Protein AF-A0A0R2LRA1-F1 (afdb_monomer_lite)

pLDDT: mean 81.15, std 17.88, range [39.53, 98.12]

InterPro domains:
  IPR007793 DivIVA [PF05103] (6-65)
  IPR007793 DivIVA [PTHR35794] (4-64)
  IPR011229 Cell cycle protein GpsB [MF_02011] (1-101)
  IPR011229 Cell cycle protein GpsB [PIRSF029938] (2-105)
  IPR019933 DivIVA domain [TIGR03544] (6-39)

Organism: NCBI:txid449659

Secondary structure (DSSP, 8-state):
-------HHHHHT-PPPP-SS---HHHHHHHHHHHHHHHHHHHHHHHHHHHHHHHHHHHHHHHHHHHHHHHSS--S--S-HHHHHHHHHHHHHHHHHHHTTTTTTTTSS---

Structure (mmCIF, N/CA/C/O backbone):
data_AF-A0A0R2LRA1-F1
#
_entry.id   AF-A0A0R2LRA1-F1
#
loop_
_atom_site.group_PDB
_atom_site.id
_atom_site.type_symbol
_atom_site.label_atom_id
_atom_site.label_alt_id
_atom_site.label_comp_id
_atom_site.label_asym_id
_atom_site.label_entity_id
_atom_site.label_seq_id
_atom_site.pdbx_PDB_ins_code
_atom_site.Cartn_x
_atom_site.Cartn_y
_atom_site.Cartn_z
_atom_site.occupancy
_atom_site.B_iso_or_equiv
_atom_site.auth_seq_id
_atom_site.auth_comp_id
_atom_site.auth_asym_id
_atom_site.auth_atom_id
_atom_site.pdbx_PDB_model_num
ATOM 1 N N . MET A 1 1 ? 3.915 -15.000 11.918 1.00 48.50 1 MET A N 1
ATOM 2 C CA . MET A 1 1 ? 3.822 -14.151 10.715 1.00 48.50 1 MET A CA 1
ATOM 3 C C . MET A 1 1 ? 5.104 -14.363 9.940 1.00 48.50 1 MET A C 1
ATOM 5 O O . MET A 1 1 ? 6.158 -14.317 10.563 1.00 48.50 1 MET A O 1
ATOM 9 N N . GLU A 1 2 ? 5.029 -14.709 8.654 1.00 53.91 2 GLU A N 1
ATOM 10 C CA . GLU A 1 2 ? 6.228 -14.736 7.811 1.00 53.91 2 GLU A CA 1
ATOM 11 C C . GLU A 1 2 ? 6.937 -13.386 7.927 1.00 53.91 2 GLU A C 1
ATOM 13 O O . GLU A 1 2 ? 6.307 -12.335 7.815 1.00 53.91 2 GLU A O 1
ATOM 18 N N . ASN A 1 3 ? 8.234 -13.415 8.225 1.00 77.12 3 ASN A N 1
ATOM 19 C CA . ASN A 1 3 ? 9.029 -12.201 8.327 1.00 77.12 3 ASN A CA 1
ATOM 20 C C . ASN A 1 3 ? 9.070 -11.538 6.949 1.00 77.12 3 ASN A C 1
ATOM 22 O O . ASN A 1 3 ? 9.649 -12.097 6.012 1.00 77.12 3 ASN A O 1
ATOM 26 N N . VAL A 1 4 ? 8.448 -10.364 6.830 1.00 82.12 4 VAL A N 1
ATOM 27 C CA . VAL A 1 4 ? 8.509 -9.538 5.622 1.00 82.12 4 VAL A CA 1
ATOM 28 C C . VAL A 1 4 ? 9.981 -9.250 5.328 1.00 82.12 4 VAL A C 1
ATOM 30 O O . VAL A 1 4 ? 10.688 -8.674 6.151 1.00 82.12 4 VAL A O 1
ATOM 33 N N . LYS A 1 5 ? 10.462 -9.720 4.174 1.00 88.44 5 LYS A N 1
ATOM 34 C CA . LYS A 1 5 ? 11.897 -9.725 3.839 1.00 88.44 5 LYS A CA 1
ATOM 35 C C . LYS A 1 5 ? 12.412 -8.401 3.282 1.00 88.44 5 LYS A C 1
ATOM 37 O O . LYS A 1 5 ? 13.622 -8.222 3.216 1.00 88.44 5 LYS A O 1
ATOM 42 N N . LEU A 1 6 ? 11.514 -7.534 2.822 1.00 92.25 6 LEU A N 1
ATOM 43 C CA . LEU A 1 6 ? 11.838 -6.306 2.104 1.00 92.25 6 LEU A CA 1
ATOM 44 C C . LEU A 1 6 ? 10.976 -5.163 2.626 1.00 92.25 6 LEU A C 1
ATOM 46 O O . LEU A 1 6 ? 9.781 -5.341 2.860 1.00 92.25 6 LEU A O 1
ATOM 50 N N . THR A 1 7 ? 11.578 -3.991 2.769 1.00 92.88 7 THR A N 1
ATOM 51 C CA . THR A 1 7 ? 10.869 -2.730 2.990 1.00 92.88 7 THR A CA 1
ATOM 52 C C . THR A 1 7 ? 10.759 -1.944 1.677 1.00 92.88 7 THR A C 1
ATOM 54 O O . THR A 1 7 ? 11.572 -2.169 0.778 1.00 92.88 7 THR A O 1
ATOM 57 N N . PRO A 1 8 ? 9.830 -0.973 1.559 1.00 94.31 8 PRO A N 1
ATOM 58 C CA . PRO A 1 8 ? 9.791 -0.051 0.417 1.00 94.31 8 PRO A CA 1
ATOM 59 C C . PRO A 1 8 ? 11.162 0.566 0.109 1.00 94.31 8 PRO A C 1
ATOM 61 O O . PRO A 1 8 ? 11.616 0.600 -1.030 1.00 94.31 8 PRO A O 1
ATOM 64 N N . LYS A 1 9 ? 11.887 0.962 1.162 1.00 94.31 9 LYS A N 1
ATOM 65 C CA . LYS A 1 9 ? 13.234 1.524 1.055 1.00 94.31 9 LYS A CA 1
ATOM 66 C C . LYS A 1 9 ? 14.247 0.525 0.490 1.00 94.31 9 LYS A C 1
ATOM 68 O O . LYS A 1 9 ? 15.136 0.932 -0.256 1.00 94.31 9 LYS A O 1
ATOM 73 N N . ASP A 1 10 ? 14.144 -0.754 0.836 1.00 96.25 10 ASP A N 1
ATOM 74 C CA . ASP A 1 10 ? 15.039 -1.779 0.287 1.00 96.25 10 ASP A CA 1
ATOM 75 C C . ASP A 1 10 ? 14.799 -1.994 -1.209 1.00 96.25 10 ASP A C 1
ATOM 77 O O . ASP A 1 10 ? 15.752 -2.264 -1.938 1.00 96.25 10 ASP A O 1
ATOM 81 N N . ILE A 1 11 ? 13.548 -1.852 -1.661 1.00 95.50 11 ILE A N 1
ATOM 82 C CA . ILE A 1 11 ? 13.171 -1.965 -3.075 1.00 95.50 11 ILE A CA 1
ATOM 83 C C . ILE A 1 11 ? 13.723 -0.769 -3.860 1.00 95.50 11 ILE A C 1
ATOM 85 O O . ILE A 1 11 ? 14.420 -0.981 -4.846 1.00 95.50 11 ILE A O 1
ATOM 89 N N . VAL A 1 12 ? 13.545 0.463 -3.367 1.00 95.31 12 VAL A N 1
ATOM 90 C CA . VAL A 1 12 ? 14.094 1.684 -4.000 1.00 95.31 12 VAL A CA 1
ATOM 91 C C . VAL A 1 12 ? 15.619 1.630 -4.142 1.00 95.31 12 VAL A C 1
ATOM 93 O O . VAL A 1 12 ? 16.176 2.025 -5.160 1.00 95.31 12 VAL A O 1
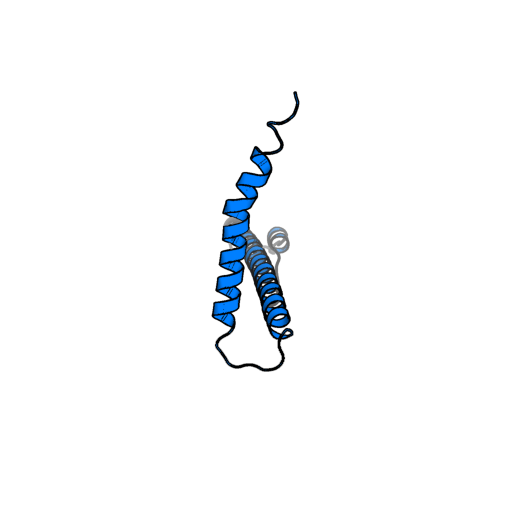ATOM 96 N N . ASN A 1 13 ? 16.326 1.133 -3.123 1.00 95.50 13 ASN A N 1
ATOM 97 C CA . ASN A 1 13 ? 17.793 1.065 -3.144 1.00 95.50 13 ASN A CA 1
ATOM 98 C C . ASN A 1 13 ? 18.330 -0.186 -3.865 1.00 95.50 13 ASN A C 1
ATOM 100 O O . ASN A 1 13 ? 19.537 -0.462 -3.830 1.00 95.50 13 ASN A O 1
ATOM 104 N N . LYS A 1 14 ? 17.459 -0.995 -4.481 1.00 95.25 14 LYS A N 1
ATOM 105 C CA . LYS A 1 14 ? 17.862 -2.238 -5.127 1.00 95.25 14 LYS A CA 1
ATOM 106 C C . LYS A 1 14 ? 18.481 -1.960 -6.492 1.00 95.25 14 LYS A C 1
ATOM 108 O O . LYS A 1 14 ? 17.797 -1.652 -7.453 1.00 95.25 14 LYS A O 1
ATOM 113 N N . HIS A 1 15 ? 19.778 -2.225 -6.615 1.00 93.62 15 HIS A N 1
ATOM 114 C CA . HIS A 1 15 ? 20.445 -2.240 -7.917 1.00 93.62 15 HIS A CA 1
ATOM 115 C C . HIS A 1 15 ? 20.581 -3.661 -8.470 1.00 93.62 15 HIS A C 1
ATOM 117 O O . HIS A 1 15 ? 21.141 -4.559 -7.825 1.00 93.62 15 HIS A O 1
ATOM 123 N N . PHE A 1 16 ? 20.094 -3.862 -9.694 1.00 94.00 16 PHE A N 1
ATOM 124 C CA . PHE A 1 16 ? 20.264 -5.106 -10.438 1.00 94.00 16 PHE A CA 1
ATOM 125 C C . PHE A 1 16 ? 21.561 -5.072 -11.246 1.00 94.00 16 PHE A C 1
ATOM 127 O O . PHE A 1 16 ? 21.934 -4.060 -11.832 1.00 94.00 16 PHE A O 1
ATOM 134 N N . LYS A 1 17 ? 22.276 -6.202 -11.283 1.00 93.56 17 LYS A N 1
ATOM 135 C CA . LYS A 1 17 ? 23.476 -6.326 -12.117 1.00 93.56 17 LYS A CA 1
ATOM 136 C C . LYS A 1 17 ? 23.051 -6.471 -13.583 1.00 93.56 17 LYS A C 1
ATOM 138 O O . LYS A 1 17 ? 22.299 -7.409 -13.866 1.00 93.56 17 LYS A O 1
ATOM 143 N N . PRO A 1 18 ? 23.555 -5.637 -14.508 1.00 90.44 18 PRO A N 1
ATOM 144 C CA . PRO A 1 18 ? 23.238 -5.783 -15.919 1.00 90.44 18 PRO A CA 1
ATOM 145 C C . PRO A 1 18 ? 23.799 -7.105 -16.453 1.00 90.44 18 PRO A C 1
ATOM 147 O O . PRO A 1 18 ? 24.880 -7.556 -16.062 1.00 90.44 18 PRO A O 1
ATOM 150 N N . LYS A 1 19 ? 23.054 -7.741 -17.355 1.00 93.12 19 LYS A N 1
ATOM 151 C CA . LYS A 1 19 ? 23.472 -8.941 -18.088 1.00 93.12 19 LYS A CA 1
ATOM 152 C C . LYS A 1 19 ? 23.194 -8.733 -19.574 1.00 93.12 19 LYS A C 1
ATOM 154 O O . LYS A 1 19 ? 22.235 -8.061 -19.922 1.00 93.12 19 LYS A O 1
ATO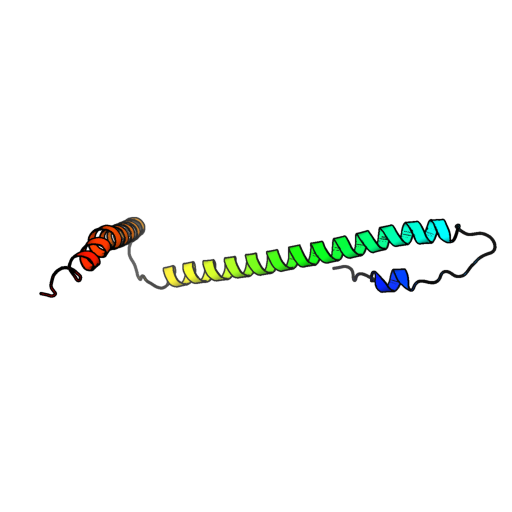M 159 N N . MET A 1 20 ? 24.003 -9.363 -20.433 1.00 88.69 20 MET A N 1
ATOM 160 C CA . MET A 1 20 ? 23.893 -9.319 -21.909 1.00 88.69 20 MET A CA 1
ATOM 161 C C . MET A 1 20 ? 22.477 -9.594 -22.445 1.00 88.69 20 MET A C 1
ATOM 163 O O . MET A 1 20 ? 22.127 -9.147 -23.529 1.00 88.69 20 MET A O 1
ATOM 167 N N . ARG A 1 21 ? 21.668 -10.350 -21.697 1.00 92.44 21 ARG A N 1
ATOM 168 C CA . ARG A 1 21 ? 20.256 -10.589 -21.981 1.00 92.44 21 ARG A CA 1
ATOM 169 C C . ARG A 1 21 ? 19.494 -10.451 -20.666 1.00 92.44 21 ARG A C 1
ATOM 171 O O . ARG A 1 21 ? 19.803 -11.166 -19.710 1.00 92.44 21 ARG A O 1
ATOM 178 N N . GLY A 1 22 ? 18.555 -9.519 -20.611 1.00 91.62 22 GLY A N 1
ATOM 179 C CA . GLY A 1 22 ? 17.795 -9.173 -19.415 1.00 91.62 22 GLY A CA 1
ATOM 180 C C . GLY A 1 22 ? 16.577 -8.328 -19.769 1.00 91.62 22 GLY A C 1
ATOM 181 O O . GLY A 1 22 ? 16.366 -8.023 -20.942 1.00 91.62 22 GLY A O 1
ATOM 182 N N . TYR A 1 23 ? 15.784 -8.001 -18.754 1.00 95.25 23 TYR A N 1
ATOM 183 C CA . TYR A 1 23 ? 14.655 -7.082 -18.882 1.00 95.25 23 TYR A CA 1
ATOM 184 C C . TYR A 1 23 ? 15.142 -5.649 -19.112 1.00 95.25 23 TYR A C 1
ATOM 186 O O . TYR A 1 23 ? 16.270 -5.317 -18.730 1.00 95.25 23 TYR A O 1
ATOM 194 N N . ASP A 1 24 ? 14.300 -4.828 -19.740 1.00 95.00 24 ASP A N 1
ATOM 195 C CA . ASP A 1 24 ? 14.550 -3.393 -19.855 1.00 95.00 24 ASP A CA 1
ATOM 196 C C . ASP A 1 24 ? 14.560 -2.780 -18.445 1.00 95.00 24 ASP A C 1
ATOM 198 O O . ASP A 1 24 ? 13.623 -3.023 -17.680 1.00 95.00 24 ASP A O 1
ATOM 202 N N . PRO A 1 25 ? 15.610 -2.035 -18.059 1.00 94.19 25 PRO A N 1
ATOM 203 C CA . PRO A 1 25 ? 15.647 -1.358 -16.770 1.00 94.19 25 PRO A CA 1
ATOM 204 C C . PRO A 1 25 ? 14.433 -0.460 -16.516 1.00 94.19 25 PRO A C 1
ATOM 206 O O . PRO A 1 25 ? 13.944 -0.454 -15.396 1.00 94.19 25 PRO A O 1
ATOM 209 N N . ASN A 1 26 ? 13.914 0.233 -17.536 1.00 95.75 26 ASN A N 1
ATOM 210 C CA . ASN A 1 26 ? 12.790 1.156 -17.353 1.00 95.75 26 ASN A CA 1
ATOM 211 C C . ASN A 1 26 ? 11.488 0.408 -17.042 1.00 95.75 26 ASN A C 1
ATOM 213 O O . ASN A 1 26 ? 10.776 0.796 -16.124 1.00 95.75 26 ASN A O 1
ATOM 217 N N . ASP A 1 27 ? 11.217 -0.696 -17.749 1.00 97.06 27 ASP A N 1
ATOM 218 C CA . ASP A 1 27 ? 10.042 -1.542 -17.488 1.00 97.06 27 ASP A CA 1
ATOM 219 C C . ASP A 1 27 ? 10.103 -2.154 -16.079 1.00 97.06 27 ASP A C 1
ATOM 221 O O . ASP A 1 27 ? 9.087 -2.319 -15.403 1.00 97.06 27 ASP A O 1
ATOM 225 N N . VAL A 1 28 ? 11.310 -2.524 -15.632 1.00 96.38 28 VAL A N 1
ATOM 226 C CA . VAL A 1 28 ? 11.520 -3.031 -14.273 1.00 96.38 28 VAL A CA 1
ATOM 227 C C . VAL A 1 28 ? 11.290 -1.926 -13.252 1.00 96.38 28 VAL A C 1
ATOM 229 O O . VAL A 1 28 ? 10.611 -2.183 -12.264 1.00 96.38 28 VAL A O 1
ATOM 232 N N . ASP A 1 29 ? 11.830 -0.729 -13.471 1.00 95.62 29 ASP A N 1
ATOM 233 C CA . ASP A 1 29 ? 11.688 0.391 -12.540 1.00 95.62 29 ASP A CA 1
ATOM 234 C C . ASP A 1 29 ? 10.216 0.820 -12.401 1.00 95.62 29 ASP A C 1
ATOM 236 O O . ASP A 1 29 ? 9.736 0.930 -11.276 1.00 95.62 29 ASP A O 1
ATOM 240 N N . GLU A 1 30 ? 9.465 0.929 -13.504 1.00 97.75 30 GLU A N 1
ATOM 241 C CA . GLU A 1 30 ? 8.021 1.232 -13.475 1.00 97.75 30 GLU A CA 1
ATOM 242 C C . GLU A 1 30 ? 7.239 0.175 -12.679 1.00 97.75 30 GLU A C 1
ATOM 244 O O . GLU A 1 30 ? 6.425 0.501 -11.816 1.00 97.75 30 GLU A O 1
ATOM 249 N N . PHE A 1 31 ? 7.544 -1.110 -12.888 1.00 98.00 31 PHE A N 1
ATOM 250 C CA . PHE A 1 31 ? 6.929 -2.178 -12.102 1.00 98.00 31 PHE A CA 1
ATOM 251 C C . PHE A 1 31 ? 7.309 -2.108 -10.614 1.00 98.00 31 PHE A C 1
ATOM 253 O O . PHE A 1 31 ? 6.493 -2.417 -9.744 1.00 98.00 31 PHE A O 1
ATOM 260 N N . LEU A 1 32 ? 8.550 -1.740 -10.287 1.00 97.62 32 LEU A N 1
ATOM 261 C CA . LEU A 1 32 ? 8.984 -1.615 -8.896 1.00 97.62 32 LEU A CA 1
ATOM 262 C C . LEU A 1 32 ? 8.335 -0.423 -8.192 1.00 97.62 32 LEU A C 1
ATOM 264 O O . LEU A 1 32 ? 8.067 -0.547 -6.996 1.00 97.62 32 LEU A O 1
ATOM 268 N N . ASP A 1 33 ? 8.038 0.665 -8.901 1.00 97.50 33 ASP A N 1
ATOM 269 C CA . ASP A 1 33 ? 7.287 1.803 -8.361 1.00 97.50 33 ASP A CA 1
ATOM 270 C C . ASP A 1 33 ? 5.876 1.381 -7.914 1.00 97.50 33 ASP A C 1
ATOM 272 O O . ASP A 1 33 ? 5.479 1.666 -6.777 1.00 97.50 33 ASP A O 1
ATOM 276 N N . ASP A 1 34 ? 5.162 0.604 -8.735 1.00 98.12 34 ASP A N 1
ATOM 277 C CA . ASP A 1 34 ? 3.853 0.037 -8.373 1.00 98.12 34 ASP A CA 1
ATOM 278 C C . ASP A 1 34 ? 3.957 -0.887 -7.147 1.00 98.12 34 ASP A C 1
ATOM 280 O O . ASP A 1 34 ? 3.183 -0.784 -6.189 1.00 98.12 34 ASP A O 1
ATOM 284 N N . VAL A 1 35 ? 4.965 -1.767 -7.121 1.00 97.50 35 VAL A N 1
ATOM 285 C CA . VAL A 1 35 ? 5.197 -2.673 -5.982 1.00 97.50 35 VAL A CA 1
ATOM 286 C C . VAL A 1 35 ? 5.511 -1.889 -4.704 1.00 97.50 35 VAL A C 1
ATOM 288 O O . VAL A 1 35 ? 5.055 -2.266 -3.621 1.00 97.50 35 VAL A O 1
ATOM 29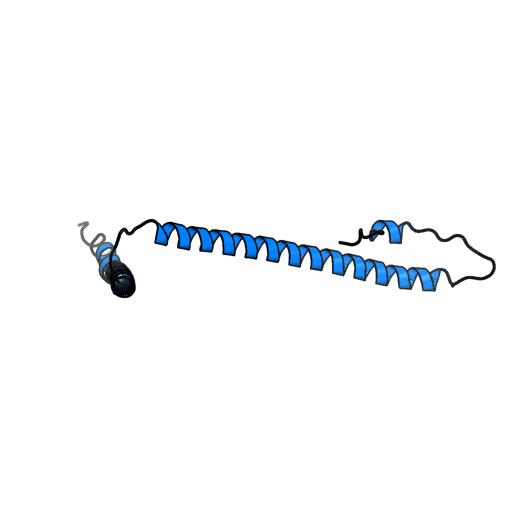1 N N . ILE A 1 36 ? 6.274 -0.798 -4.793 1.00 97.12 36 ILE A N 1
ATOM 292 C CA . ILE A 1 36 ? 6.556 0.088 -3.656 1.00 97.12 36 ILE A CA 1
ATOM 293 C C . ILE A 1 36 ? 5.254 0.698 -3.129 1.00 97.12 36 ILE A C 1
ATOM 295 O O . ILE A 1 36 ? 5.010 0.653 -1.916 1.00 97.12 36 ILE A O 1
ATOM 299 N N . GLN A 1 37 ? 4.406 1.216 -4.019 1.00 97.62 37 GLN A N 1
ATOM 300 C CA . GLN A 1 37 ? 3.116 1.800 -3.656 1.00 97.62 37 GLN A CA 1
ATOM 301 C C . GLN A 1 37 ? 2.206 0.785 -2.949 1.00 97.62 37 GLN A C 1
ATOM 303 O O . GLN A 1 37 ? 1.589 1.105 -1.922 1.00 97.62 37 GLN A O 1
ATOM 308 N N . ASP A 1 38 ? 2.149 -0.448 -3.443 1.00 97.69 38 ASP A N 1
ATOM 309 C CA . ASP A 1 38 ? 1.382 -1.523 -2.817 1.00 97.69 38 ASP A CA 1
ATOM 310 C C . ASP A 1 38 ? 1.927 -1.879 -1.431 1.00 97.69 38 ASP A C 1
ATOM 312 O O . ASP A 1 38 ? 1.163 -1.994 -0.468 1.00 97.69 38 ASP A O 1
ATOM 316 N N . TYR A 1 39 ? 3.250 -1.978 -1.277 1.00 96.62 39 TYR A N 1
ATOM 317 C CA . TYR A 1 39 ? 3.874 -2.237 0.023 1.00 96.62 39 TYR A CA 1
ATOM 318 C C . TYR A 1 39 ? 3.544 -1.154 1.056 1.00 96.62 39 TYR A C 1
ATOM 320 O O . TYR A 1 39 ? 3.252 -1.465 2.217 1.00 96.62 39 TYR A O 1
ATOM 328 N N . GLU A 1 40 ? 3.570 0.119 0.660 1.00 95.12 40 GLU A N 1
ATOM 329 C CA . GLU A 1 40 ? 3.155 1.213 1.537 1.00 95.12 40 GLU A CA 1
ATOM 330 C C . GLU A 1 40 ? 1.673 1.128 1.902 1.00 95.12 40 GLU A C 1
ATOM 332 O O . GLU A 1 40 ? 1.302 1.359 3.057 1.00 95.12 40 GLU A O 1
ATOM 337 N N . THR A 1 41 ? 0.830 0.779 0.933 1.00 97.12 41 THR A N 1
ATOM 338 C CA . THR A 1 41 ? -0.618 0.637 1.116 1.00 97.12 41 THR A CA 1
ATOM 339 C C . THR A 1 41 ? -0.932 -0.489 2.097 1.00 97.12 41 THR A C 1
ATOM 341 O O . THR A 1 41 ? -1.675 -0.276 3.058 1.00 97.12 41 THR A O 1
ATOM 344 N N . TYR A 1 42 ? -0.296 -1.652 1.947 1.00 95.69 42 TYR A N 1
ATOM 345 C CA . TYR A 1 42 ? -0.430 -2.762 2.890 1.00 95.69 42 TYR A CA 1
ATOM 346 C C . TYR A 1 42 ? 0.105 -2.424 4.278 1.00 95.69 42 TYR A C 1
ATOM 348 O O . TYR A 1 42 ? -0.512 -2.795 5.275 1.00 95.69 42 TYR A O 1
ATOM 356 N N . SER A 1 43 ? 1.219 -1.694 4.370 1.00 93.69 43 SER A N 1
ATOM 357 C CA . SER A 1 43 ? 1.757 -1.244 5.657 1.00 93.69 43 SER A CA 1
ATOM 358 C C . SER A 1 43 ? 0.769 -0.332 6.394 1.00 93.69 43 SER A C 1
ATOM 360 O O . SER A 1 43 ? 0.471 -0.567 7.567 1.00 93.69 43 SER A O 1
ATOM 362 N N . LYS A 1 44 ? 0.193 0.657 5.695 1.00 96.00 44 LYS A N 1
ATOM 363 C CA . LYS A 1 44 ? -0.830 1.564 6.248 1.00 96.00 44 LYS A CA 1
ATOM 364 C C . LYS A 1 44 ? -2.078 0.805 6.690 1.00 96.00 44 LYS A C 1
ATOM 366 O O . LYS A 1 44 ? -2.578 1.038 7.789 1.00 96.00 44 LYS A O 1
ATOM 371 N N . GLU A 1 45 ? -2.564 -0.122 5.869 1.00 96.62 45 GLU A N 1
ATOM 372 C CA . GLU A 1 45 ? -3.753 -0.908 6.197 1.00 96.62 45 GLU A CA 1
ATOM 373 C C . GLU A 1 45 ? -3.513 -1.834 7.392 1.00 96.62 45 GLU A C 1
ATOM 375 O O . GLU A 1 45 ? -4.345 -1.917 8.293 1.00 96.62 45 GLU A O 1
ATOM 380 N N . ASN A 1 46 ? -2.344 -2.468 7.466 1.00 95.50 46 ASN A N 1
ATOM 381 C CA . ASN A 1 46 ? -1.991 -3.314 8.599 1.00 95.50 46 ASN A CA 1
ATOM 382 C C . ASN A 1 46 ? -1.890 -2.501 9.901 1.00 95.50 46 ASN A C 1
ATOM 384 O O . ASN A 1 46 ? -2.396 -2.927 10.936 1.00 95.50 46 ASN A O 1
ATOM 388 N N . GLN A 1 47 ? -1.314 -1.294 9.852 1.00 96.12 47 GLN A N 1
ATOM 389 C CA . GLN A 1 47 ? -1.304 -0.376 10.999 1.00 96.12 47 GLN A CA 1
ATOM 390 C C . GLN A 1 47 ? -2.720 0.032 11.421 1.00 96.12 47 GLN A C 1
ATOM 392 O O . GLN A 1 47 ? -3.025 0.040 12.614 1.00 96.12 47 GLN A O 1
ATOM 397 N N . ARG A 1 48 ? -3.603 0.329 10.460 1.00 97.69 48 ARG A N 1
ATOM 398 C CA . ARG A 1 48 ? -5.010 0.661 10.724 1.00 97.69 48 ARG A CA 1
ATOM 399 C C . ARG A 1 48 ? -5.742 -0.499 11.398 1.00 97.69 48 ARG A C 1
ATOM 401 O O . ARG A 1 48 ? -6.445 -0.285 12.384 1.00 97.69 48 ARG A O 1
ATOM 408 N N . LEU A 1 49 ? -5.571 -1.716 10.884 1.00 97.50 49 LEU A N 1
ATOM 409 C CA . LEU A 1 49 ? -6.181 -2.923 11.440 1.00 97.50 49 LEU A CA 1
ATOM 410 C C . LEU A 1 49 ? -5.641 -3.242 12.834 1.00 97.50 49 LEU A C 1
ATOM 412 O O . LEU A 1 49 ? -6.427 -3.587 13.712 1.00 97.50 49 LEU A O 1
ATOM 416 N N . GLN A 1 50 ? -4.336 -3.084 13.061 1.00 97.06 50 GLN A N 1
ATOM 417 C CA . GLN A 1 50 ? -3.743 -3.277 14.382 1.00 97.06 50 GLN A CA 1
ATOM 418 C C . GLN A 1 50 ? -4.299 -2.268 15.393 1.00 97.06 50 GLN A C 1
ATOM 420 O O . GLN A 1 50 ? -4.727 -2.668 16.470 1.00 97.06 50 GLN A O 1
ATOM 425 N N . ALA A 1 51 ? -4.382 -0.986 15.024 1.00 97.38 51 ALA A N 1
ATOM 426 C CA . ALA A 1 51 ? -4.951 0.047 15.888 1.00 97.38 51 ALA A CA 1
ATOM 427 C C . ALA A 1 51 ? -6.430 -0.218 16.222 1.00 97.38 51 ALA A C 1
ATOM 429 O O . ALA A 1 51 ? -6.854 -0.031 17.364 1.00 97.38 51 ALA A O 1
ATOM 430 N N . GLU A 1 52 ? -7.221 -0.678 15.249 1.00 97.31 52 GLU A N 1
ATOM 431 C CA . GLU A 1 52 ? -8.619 -1.040 15.493 1.00 97.31 52 GLU A CA 1
ATOM 432 C C . GLU A 1 52 ? -8.733 -2.287 16.377 1.00 97.31 52 GLU A C 1
ATOM 434 O O . GLU A 1 52 ? -9.569 -2.328 17.278 1.00 97.31 52 GLU A O 1
ATOM 439 N N . ASN A 1 53 ? -7.863 -3.279 16.187 1.00 97.75 53 ASN A N 1
ATOM 440 C CA . ASN A 1 53 ? -7.814 -4.459 17.045 1.00 97.75 53 ASN A CA 1
ATOM 441 C C . ASN A 1 53 ? -7.479 -4.072 18.494 1.00 97.75 53 ASN A C 1
ATOM 443 O O . ASN A 1 53 ? -8.219 -4.426 19.410 1.00 97.75 53 ASN A O 1
ATOM 447 N N . ASP A 1 54 ? -6.451 -3.249 18.702 1.00 97.50 54 ASP A N 1
ATOM 448 C CA . ASP A 1 54 ? -6.056 -2.763 20.029 1.00 97.50 54 ASP A CA 1
ATOM 449 C C . ASP A 1 54 ? -7.197 -1.984 20.713 1.00 97.50 54 ASP A C 1
ATOM 451 O O . ASP A 1 54 ? -7.464 -2.150 21.912 1.00 97.50 54 ASP A O 1
ATOM 455 N N . ARG A 1 55 ? -7.931 -1.169 19.944 1.00 97.44 55 ARG A N 1
ATOM 456 C CA . ARG A 1 55 ? -9.121 -0.450 20.418 1.00 97.44 55 ARG A CA 1
ATOM 457 C C . ARG A 1 55 ? -10.243 -1.407 20.823 1.00 97.44 55 ARG A C 1
ATOM 459 O O . ARG A 1 55 ? -10.854 -1.216 21.878 1.00 97.44 55 ARG A O 1
ATOM 466 N N . LEU A 1 56 ? -10.536 -2.410 19.999 1.00 96.19 56 LEU A N 1
ATOM 467 C CA . LEU A 1 56 ? -11.586 -3.394 20.265 1.00 96.19 56 LEU A CA 1
ATOM 468 C C . LEU A 1 56 ? -11.251 -4.252 21.485 1.00 96.19 56 LEU A C 1
ATOM 470 O O . LEU A 1 56 ? -12.108 -4.424 22.351 1.00 96.19 56 LEU A O 1
ATOM 474 N N . VAL A 1 57 ? -10.006 -4.717 21.604 1.00 96.75 57 VAL A N 1
ATOM 475 C CA . VAL A 1 57 ? -9.512 -5.454 22.777 1.00 96.75 57 VAL A CA 1
ATOM 476 C C . VAL A 1 57 ? -9.674 -4.610 24.039 1.00 96.75 57 VAL A C 1
ATOM 478 O O . VAL A 1 57 ? -10.282 -5.063 25.008 1.00 96.75 57 VAL A O 1
ATOM 481 N N . SER A 1 58 ? -9.257 -3.341 24.001 1.00 95.62 58 SER A N 1
ATOM 482 C CA . SER A 1 58 ? -9.427 -2.417 25.132 1.00 95.62 58 SER A CA 1
ATOM 483 C C . SER A 1 58 ? -10.898 -2.246 25.527 1.00 95.62 58 SER A C 1
ATOM 485 O O . SER A 1 58 ? -11.228 -2.187 26.715 1.00 95.62 58 SER A O 1
ATOM 487 N N . LYS A 1 59 ? -11.808 -2.195 24.543 1.00 94.69 59 LYS A N 1
ATOM 488 C CA . LYS A 1 59 ? -13.246 -2.072 24.807 1.00 94.69 59 LYS A CA 1
ATOM 489 C C . LYS A 1 59 ? -13.833 -3.337 25.429 1.00 94.69 59 LYS A C 1
ATOM 491 O O . LYS A 1 59 ? -14.658 -3.238 26.340 1.00 94.69 59 LYS A O 1
ATOM 496 N N . VAL A 1 60 ? -13.415 -4.508 24.956 1.00 94.44 60 VAL A N 1
ATOM 497 C CA . VAL A 1 60 ? -13.814 -5.800 25.529 1.00 94.44 60 VAL A CA 1
ATOM 498 C C . VAL A 1 60 ? -13.339 -5.914 26.976 1.00 94.44 60 VAL A C 1
ATOM 500 O O . VAL A 1 60 ? -14.126 -6.311 27.838 1.00 94.44 60 VAL A O 1
ATOM 503 N N . ASP A 1 61 ? -12.109 -5.504 27.273 1.00 94.06 61 ASP A N 1
ATOM 504 C CA . ASP A 1 61 ? -11.564 -5.516 28.633 1.00 94.06 61 ASP A CA 1
ATOM 505 C C . ASP A 1 61 ? -12.338 -4.588 29.575 1.00 94.06 61 ASP A C 1
ATOM 507 O O . ASP A 1 61 ? -12.657 -4.963 30.708 1.00 94.06 61 ASP A O 1
ATOM 511 N N . GLU A 1 62 ? -12.675 -3.382 29.114 1.00 93.62 62 GLU A N 1
ATOM 512 C CA . GLU A 1 62 ? -13.485 -2.424 29.871 1.00 93.62 62 GLU A CA 1
ATOM 513 C C . GLU A 1 62 ? -14.868 -3.004 30.204 1.00 93.62 62 GLU A C 1
ATOM 515 O O . GLU A 1 62 ? -15.283 -3.007 31.366 1.00 93.62 62 GLU A O 1
ATOM 520 N N . LEU A 1 63 ? -15.566 -3.549 29.202 1.00 91.62 63 LEU A N 1
ATOM 521 C CA . LEU A 1 63 ? -16.886 -4.160 29.379 1.00 91.62 63 LEU A CA 1
ATOM 522 C C . LEU A 1 63 ? -16.822 -5.388 30.294 1.00 91.62 63 LEU A C 1
ATOM 524 O O . LEU A 1 63 ? -17.669 -5.550 31.173 1.00 91.62 63 LEU A O 1
ATOM 528 N N . THR A 1 64 ? -15.795 -6.223 30.150 1.00 91.19 64 THR A N 1
ATOM 529 C CA . THR A 1 64 ? -15.594 -7.407 30.996 1.00 91.19 64 THR A CA 1
ATOM 530 C C . THR A 1 64 ? -15.387 -7.013 32.458 1.00 91.19 64 THR A C 1
ATOM 532 O O . THR A 1 64 ? -15.992 -7.615 33.349 1.00 91.19 64 THR A O 1
ATOM 535 N N . LYS A 1 65 ? -14.608 -5.956 32.728 1.00 89.62 65 LYS A N 1
ATOM 536 C CA . LYS A 1 65 ? -14.442 -5.403 34.083 1.00 89.62 65 LYS A CA 1
ATOM 537 C C . LYS A 1 65 ? -15.759 -4.875 34.649 1.00 89.62 65 LYS A C 1
ATOM 539 O O . LYS A 1 65 ? -16.074 -5.173 35.799 1.00 89.62 65 LYS A O 1
ATOM 544 N N . GLN A 1 66 ? -16.554 -4.152 33.857 1.00 84.94 66 GLN A N 1
ATOM 545 C CA . GLN A 1 66 ? -17.874 -3.669 34.289 1.00 84.94 66 GLN A CA 1
ATOM 546 C C . GLN A 1 66 ? -18.820 -4.827 34.654 1.00 84.94 66 GLN A C 1
ATOM 548 O O . GLN A 1 66 ? -19.477 -4.784 35.695 1.00 84.94 66 GLN A O 1
ATOM 553 N N . VAL A 1 67 ? -18.843 -5.897 33.850 1.00 81.81 67 VAL A N 1
ATOM 554 C CA . VAL A 1 67 ? -19.643 -7.106 34.123 1.00 81.81 67 VAL A CA 1
ATOM 555 C C . VAL A 1 67 ? -19.157 -7.832 35.383 1.00 81.81 67 VAL A C 1
ATOM 557 O O . VAL A 1 67 ? -19.976 -8.279 36.188 1.00 81.81 67 VAL A O 1
ATOM 560 N N . ALA A 1 68 ? -17.842 -7.936 35.591 1.00 75.75 68 ALA A N 1
ATOM 561 C CA . ALA A 1 68 ? -17.269 -8.572 36.777 1.00 75.75 68 ALA A CA 1
ATOM 562 C C . ALA A 1 68 ? -17.579 -7.790 38.065 1.00 75.75 68 ALA A C 1
ATOM 564 O O . ALA A 1 68 ? -17.980 -8.388 39.063 1.00 75.75 68 ALA A O 1
ATOM 565 N N . VAL A 1 69 ? -17.478 -6.457 38.038 1.00 71.12 69 VAL A N 1
ATOM 566 C CA . VAL A 1 69 ? -17.841 -5.596 39.179 1.00 71.12 69 VAL A CA 1
ATOM 567 C C . VAL A 1 69 ? -19.344 -5.678 39.478 1.00 71.12 69 VAL A C 1
ATOM 569 O O . VAL A 1 69 ? -19.729 -5.733 40.644 1.00 71.12 69 VAL A O 1
ATOM 572 N N . GLY A 1 70 ? -20.194 -5.803 38.451 1.00 60.53 70 GLY A N 1
ATOM 573 C CA . GLY A 1 70 ? -21.633 -6.044 38.615 1.00 60.53 70 GLY A CA 1
ATOM 574 C C . GLY A 1 70 ? -21.995 -7.407 39.230 1.00 60.53 70 GLY A C 1
ATOM 575 O O . GLY A 1 70 ? -23.082 -7.550 39.784 1.00 60.53 70 GLY A O 1
ATOM 576 N N . LYS A 1 71 ? -21.097 -8.403 39.180 1.00 56.28 71 LYS A N 1
ATOM 577 C CA . LYS A 1 71 ? -21.305 -9.747 39.758 1.00 56.28 71 LYS A CA 1
ATOM 578 C C . LYS A 1 71 ? -20.828 -9.892 41.205 1.00 56.28 71 LYS A C 1
ATOM 580 O O . LYS A 1 71 ? -21.301 -10.784 41.904 1.00 56.28 71 LYS A O 1
ATOM 585 N N . SER A 1 72 ? -19.938 -9.023 41.674 1.00 52.62 72 SER A N 1
ATOM 586 C CA . SER A 1 72 ? -19.371 -9.093 43.033 1.00 52.62 72 SER A CA 1
ATOM 587 C C . SER A 1 72 ? -20.261 -8.459 44.110 1.00 52.62 72 SER A C 1
ATOM 589 O O . SER A 1 72 ? -19.883 -8.413 45.277 1.00 52.62 72 SER A O 1
ATOM 591 N N . GLY A 1 73 ? -21.451 -7.983 43.733 1.00 53.44 73 GLY A N 1
ATOM 592 C CA . GLY A 1 73 ? -22.386 -7.286 44.606 1.00 53.44 73 GLY A CA 1
ATOM 593 C C . GLY A 1 73 ? -23.735 -7.977 44.801 1.00 53.44 73 GLY A C 1
ATOM 594 O O . GLY A 1 73 ? -24.727 -7.266 44.811 1.00 53.44 73 GLY A O 1
ATOM 595 N N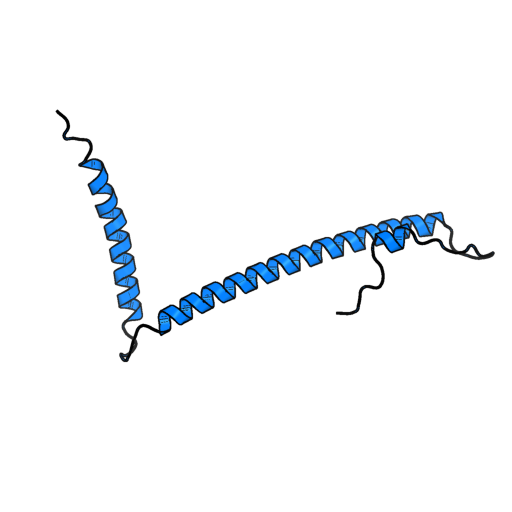 . GLN A 1 74 ? -23.823 -9.308 44.945 1.00 45.03 74 GLN A N 1
ATOM 596 C CA . GLN A 1 74 ? -24.892 -9.900 45.770 1.00 45.03 74 GLN A CA 1
ATOM 597 C C . GLN A 1 74 ? -24.700 -11.391 46.060 1.00 45.03 74 GLN A C 1
ATOM 599 O O . GLN A 1 74 ? -24.810 -12.262 45.199 1.00 45.03 74 GLN A O 1
ATOM 604 N N . THR A 1 75 ? -24.511 -11.669 47.344 1.00 51.06 75 THR A N 1
ATOM 605 C CA . THR A 1 75 ? -24.946 -12.895 47.997 1.00 51.06 75 THR A CA 1
ATOM 606 C C . THR A 1 75 ? -26.444 -13.130 47.732 1.00 51.06 75 THR A C 1
ATOM 608 O O . THR A 1 75 ? -27.267 -12.236 47.904 1.00 51.06 75 THR A O 1
ATOM 611 N N . SER A 1 76 ? -26.784 -14.351 47.299 1.00 56.47 76 SER A N 1
ATOM 612 C CA . SER A 1 76 ? -28.098 -15.015 47.418 1.00 56.47 76 SER A CA 1
ATOM 613 C C . SER A 1 76 ? -29.378 -14.173 47.223 1.00 56.47 76 SER A C 1
ATOM 615 O O . SER A 1 76 ? -29.854 -13.573 48.186 1.00 56.47 76 SER A O 1
ATOM 617 N N . ARG A 1 77 ? -30.033 -14.259 46.048 1.00 52.97 77 ARG A N 1
ATOM 618 C CA . ARG A 1 77 ? -31.515 -14.304 45.899 1.00 52.97 77 ARG A CA 1
ATOM 619 C C . ARG A 1 77 ? -31.967 -14.512 44.435 1.00 52.97 77 ARG A C 1
ATOM 621 O O . ARG A 1 77 ? -31.240 -14.121 43.527 1.00 52.97 77 ARG A O 1
ATOM 628 N N . PRO A 1 78 ? -33.134 -15.145 44.188 1.00 48.38 78 PRO A N 1
ATOM 629 C CA . PRO A 1 78 ? -33.525 -15.635 42.866 1.00 48.38 78 PRO A CA 1
ATOM 630 C C . PRO A 1 78 ? -34.025 -14.514 41.935 1.00 48.38 78 PRO A C 1
ATOM 632 O O . PRO A 1 78 ? -34.859 -13.710 42.324 1.00 48.38 78 PRO A O 1
ATOM 635 N N . ALA A 1 79 ? -33.485 -14.494 40.712 1.00 54.69 79 ALA A N 1
ATOM 636 C CA . ALA A 1 79 ? -34.046 -14.148 39.390 1.00 54.69 79 ALA A CA 1
ATOM 637 C C . ALA A 1 79 ? -35.087 -13.013 39.152 1.00 54.69 79 ALA A C 1
ATOM 639 O O . ALA A 1 79 ? -35.497 -12.855 38.007 1.00 54.69 79 ALA A O 1
ATOM 640 N N . SER A 1 80 ? -35.491 -12.187 40.122 1.00 57.69 80 SER A N 1
ATOM 641 C CA . SER A 1 80 ? -36.481 -11.100 39.916 1.00 57.69 80 SER A CA 1
ATOM 642 C C . SER A 1 80 ? -35.918 -9.678 40.054 1.00 57.69 80 SER A C 1
ATOM 644 O O . SER A 1 80 ? -36.643 -8.700 39.892 1.00 57.69 80 SER A O 1
ATOM 646 N N . ASN A 1 81 ? -34.630 -9.536 40.378 1.00 56.19 81 ASN A N 1
ATOM 647 C CA . ASN A 1 81 ? -34.064 -8.258 40.827 1.00 56.19 81 ASN A CA 1
ATOM 648 C C . ASN A 1 81 ? -33.422 -7.412 39.719 1.00 56.19 81 ASN A C 1
ATOM 650 O O . ASN A 1 81 ? -33.176 -6.233 39.951 1.00 56.19 81 ASN A O 1
ATOM 654 N N . THR A 1 82 ? -33.169 -7.962 38.527 1.00 61.72 82 THR A N 1
ATOM 655 C CA . THR A 1 82 ? -32.601 -7.199 37.399 1.00 61.72 82 THR A CA 1
ATOM 656 C C . THR A 1 82 ? -33.585 -6.143 36.901 1.00 61.72 82 THR A C 1
ATOM 658 O O . THR A 1 82 ? -33.228 -4.974 36.797 1.00 61.72 82 THR A O 1
ATOM 661 N N . THR A 1 83 ? -34.859 -6.515 36.732 1.00 71.44 83 THR A N 1
ATOM 662 C CA . THR A 1 83 ? -35.924 -5.582 36.339 1.00 71.44 83 THR A CA 1
ATOM 663 C C . THR A 1 83 ? -36.152 -4.508 37.401 1.00 71.44 83 THR A C 1
ATOM 665 O O . THR A 1 83 ? -36.297 -3.341 37.059 1.00 71.44 83 THR A O 1
ATOM 668 N N . ASN A 1 84 ? -36.107 -4.864 38.690 1.00 68.62 84 ASN A N 1
A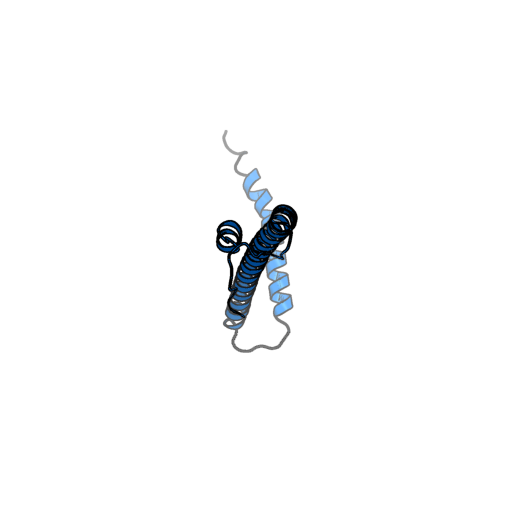TOM 669 C CA . ASN A 1 84 ? -36.251 -3.887 39.774 1.00 68.62 84 ASN A CA 1
ATOM 670 C C . ASN A 1 84 ? -35.103 -2.860 39.769 1.00 68.62 84 ASN A C 1
ATOM 672 O O . ASN A 1 84 ? -35.342 -1.673 39.964 1.00 68.62 84 ASN A O 1
ATOM 676 N N . MET A 1 85 ? -33.869 -3.292 39.490 1.00 80.81 85 MET A N 1
ATOM 677 C CA . MET A 1 85 ? -32.688 -2.421 39.404 1.00 80.81 85 MET A CA 1
ATOM 678 C C . MET A 1 85 ? -32.802 -1.439 38.224 1.00 80.81 85 MET A C 1
ATOM 680 O O . MET A 1 85 ? -32.563 -0.240 38.384 1.00 80.81 85 MET A O 1
ATOM 684 N N . ASP A 1 86 ? -33.237 -1.924 37.060 1.00 80.38 86 ASP A N 1
ATOM 685 C CA . ASP A 1 86 ? -33.418 -1.102 35.858 1.00 80.38 86 ASP A CA 1
ATOM 686 C C . ASP A 1 86 ? -34.591 -0.122 35.989 1.00 80.38 86 ASP A C 1
ATOM 688 O O . ASP A 1 86 ? -34.483 1.034 35.571 1.00 80.38 86 ASP A O 1
ATOM 692 N N . ILE A 1 87 ? -35.682 -0.547 36.639 1.00 80.25 87 ILE A N 1
ATOM 693 C CA . ILE A 1 87 ? -36.815 0.319 36.989 1.00 80.25 87 ILE A CA 1
ATOM 694 C C . ILE A 1 87 ? -36.333 1.461 37.889 1.00 80.25 87 ILE A C 1
ATOM 696 O O . ILE A 1 87 ? -36.599 2.621 37.581 1.00 80.25 87 ILE A O 1
ATOM 700 N N . LEU A 1 88 ? -35.566 1.164 38.942 1.00 83.00 88 LEU A N 1
ATOM 701 C CA . LEU A 1 88 ? -35.056 2.179 39.869 1.00 83.00 88 LEU A CA 1
ATOM 702 C C . LEU A 1 88 ? -34.074 3.153 39.200 1.00 83.00 88 LEU A C 1
ATOM 704 O O . LEU A 1 88 ? -34.160 4.356 39.437 1.00 83.00 88 LEU A O 1
ATOM 708 N N . LYS A 1 89 ? -33.187 2.679 38.312 1.00 82.31 89 LYS A N 1
ATOM 709 C CA . LYS A 1 89 ? -32.318 3.561 37.505 1.00 82.31 89 LYS A CA 1
ATOM 710 C C . LYS A 1 89 ? -33.126 4.477 36.593 1.00 82.31 89 LYS A C 1
ATOM 712 O O . LYS A 1 89 ? -32.812 5.658 36.470 1.00 82.31 89 LYS A O 1
ATOM 717 N N . ARG A 1 90 ? -34.160 3.942 35.940 1.00 83.62 90 ARG A N 1
ATOM 718 C CA . ARG A 1 90 ? -35.017 4.719 35.040 1.00 83.62 90 ARG A CA 1
ATOM 719 C C . ARG A 1 90 ? -35.829 5.762 35.803 1.00 83.62 90 ARG A C 1
ATOM 721 O O . ARG A 1 90 ? -35.904 6.893 35.337 1.00 83.62 90 ARG A O 1
ATOM 728 N N . LEU A 1 91 ? -36.368 5.404 36.970 1.00 79.25 91 LEU A N 1
ATOM 729 C CA . LEU A 1 91 ? -37.018 6.335 37.897 1.00 79.25 91 LEU A CA 1
ATOM 730 C C . LEU A 1 91 ? -36.052 7.429 38.354 1.00 79.25 91 LEU A C 1
ATOM 732 O O . LEU A 1 91 ? -36.362 8.595 38.173 1.00 79.25 91 LEU A O 1
ATOM 736 N N . SER A 1 92 ? -34.854 7.078 38.822 1.00 78.44 92 SER A N 1
ATOM 737 C CA . SER A 1 92 ? -33.848 8.057 39.259 1.00 78.44 92 SER A CA 1
ATOM 738 C C . SER A 1 92 ? -33.434 9.025 38.139 1.00 78.44 92 SER A C 1
ATOM 740 O O . SER A 1 92 ? -33.300 10.227 38.366 1.00 78.44 92 SER A O 1
ATOM 742 N N . ASN A 1 93 ? -33.290 8.532 36.905 1.00 84.06 93 ASN A N 1
ATOM 743 C CA . ASN A 1 93 ? -32.998 9.378 35.746 1.00 84.06 93 ASN A CA 1
ATOM 744 C C . ASN A 1 93 ? -34.177 10.295 35.380 1.00 84.06 93 ASN A C 1
ATOM 746 O O . ASN A 1 93 ? -33.956 11.448 35.012 1.00 84.06 93 ASN A O 1
ATOM 750 N N . LEU A 1 94 ? -35.414 9.798 35.485 1.00 84.19 94 LEU A N 1
ATOM 751 C CA . LEU A 1 94 ? -36.628 10.589 35.269 1.00 84.19 94 LEU A CA 1
ATOM 752 C C . LEU A 1 94 ? -36.793 11.659 36.352 1.00 84.19 94 LEU A C 1
ATOM 754 O O . LEU A 1 94 ? -37.031 12.809 36.013 1.00 84.19 94 LEU A O 1
ATOM 758 N N . GLU A 1 95 ? -36.592 11.323 37.625 1.00 76.38 95 GLU A N 1
ATOM 759 C CA . GLU A 1 95 ? -36.616 12.274 38.739 1.00 76.38 95 GLU A CA 1
ATOM 760 C C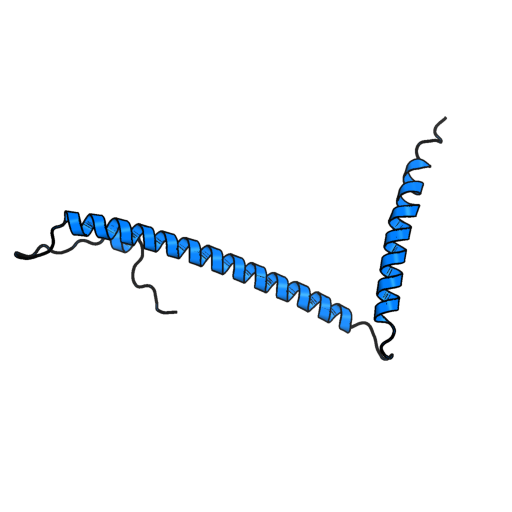 . GLU A 1 95 ? -35.554 13.357 38.558 1.00 76.38 95 GLU A C 1
ATOM 762 O O . GLU A 1 95 ? -35.850 14.541 38.675 1.00 76.38 95 GLU A O 1
ATOM 767 N N . ARG A 1 96 ? -34.326 12.993 38.180 1.00 75.75 96 ARG A N 1
ATOM 768 C CA . ARG A 1 96 ? -33.276 13.984 37.920 1.00 75.75 96 ARG A CA 1
ATOM 769 C C . ARG A 1 96 ? -33.615 14.906 36.749 1.00 75.75 96 ARG A C 1
ATOM 771 O O . ARG A 1 96 ? -33.237 16.069 36.780 1.00 75.75 96 ARG A O 1
ATOM 778 N N . HIS A 1 97 ? -34.305 14.415 35.724 1.00 75.38 97 HIS A N 1
ATOM 779 C CA . HIS A 1 97 ? -34.700 15.233 34.579 1.00 75.38 97 HIS A CA 1
ATOM 780 C C . HIS A 1 97 ? -35.915 16.126 34.879 1.00 75.38 97 HIS A C 1
ATOM 782 O O . HIS A 1 97 ? -35.940 17.278 34.463 1.00 75.38 97 HIS A O 1
ATOM 788 N N . VAL A 1 98 ? -36.893 15.612 35.629 1.00 71.38 98 VAL A N 1
ATOM 789 C CA . VAL A 1 98 ? -38.132 16.319 35.991 1.00 71.38 98 VAL A CA 1
ATOM 790 C C . VAL A 1 98 ? -37.899 17.320 37.128 1.00 71.38 98 VAL A C 1
ATOM 792 O O . VAL A 1 98 ? -38.358 18.452 37.042 1.00 71.38 98 VAL A O 1
ATOM 795 N N . PHE A 1 99 ? -37.141 16.946 38.161 1.00 69.75 99 PHE A N 1
ATOM 796 C CA . PHE A 1 99 ? -36.859 17.795 39.325 1.00 69.75 99 PHE A CA 1
ATOM 797 C C . PHE A 1 99 ? -35.547 18.577 39.205 1.00 69.75 99 PHE A C 1
ATOM 799 O O . PHE A 1 99 ? -35.426 19.664 39.762 1.00 69.75 99 PHE A O 1
ATOM 806 N N . GLY A 1 100 ? -34.561 18.084 38.447 1.00 58.62 100 GLY A N 1
ATOM 807 C CA . GLY A 1 100 ? -33.317 18.827 38.209 1.00 58.62 100 GLY A CA 1
ATOM 808 C C . GLY A 1 100 ? -33.493 20.054 37.310 1.00 58.62 100 GLY A C 1
ATOM 809 O O . GLY A 1 100 ? -32.632 20.926 37.319 1.00 58.62 100 GLY A O 1
ATOM 810 N N . ALA A 1 101 ? -34.603 20.143 36.570 1.00 57.72 101 ALA A N 1
ATOM 811 C CA . ALA A 1 101 ? -34.984 21.343 35.826 1.00 57.72 101 ALA A CA 1
ATOM 812 C C . ALA A 1 101 ? -35.728 22.380 36.692 1.00 57.72 101 ALA A C 1
ATOM 814 O O . ALA A 1 101 ? -35.696 23.555 36.360 1.00 57.72 101 ALA A O 1
ATOM 815 N N . GLN A 1 102 ? -36.349 21.979 37.810 1.00 55.44 102 GLN A N 1
ATOM 816 C CA . GLN A 1 102 ? -37.093 22.900 38.684 1.00 55.44 102 GLN A CA 1
ATOM 817 C C . GLN A 1 102 ? -36.219 23.550 39.765 1.00 55.44 102 GLN A C 1
ATOM 819 O O . GLN A 1 102 ? -36.486 24.672 40.168 1.00 55.44 102 GLN A O 1
ATOM 824 N N . LEU A 1 103 ? -35.122 22.909 40.179 1.00 53.06 103 LEU A N 1
ATOM 825 C CA . LEU A 1 103 ? -34.216 23.482 41.188 1.00 53.06 103 LEU A CA 1
ATOM 826 C C . LEU A 1 103 ? -33.307 24.604 40.656 1.00 53.06 103 LEU A C 1
ATOM 828 O O . LEU A 1 103 ? -32.677 25.285 41.455 1.00 53.06 103 LEU A O 1
ATOM 832 N N . ASN A 1 104 ? -33.226 24.797 39.335 1.00 53.75 104 ASN A N 1
ATOM 833 C CA . ASN A 1 104 ? -32.414 25.861 38.732 1.00 53.75 104 ASN A CA 1
ATOM 834 C C . ASN A 1 104 ? -33.223 27.104 38.322 1.00 53.75 104 ASN A C 1
ATOM 836 O O . ASN A 1 104 ? -32.609 28.142 38.088 1.00 53.75 104 ASN A O 1
ATOM 840 N N . ASP A 1 105 ? -34.557 27.019 38.241 1.00 53.00 105 ASP A N 1
ATOM 841 C CA . ASP A 1 105 ? -35.414 28.180 37.943 1.00 53.00 105 ASP A CA 1
ATOM 842 C C . ASP A 1 105 ? -35.853 28.928 39.219 1.00 53.00 105 ASP A C 1
ATOM 844 O O . ASP A 1 105 ? -36.057 30.140 39.170 1.00 53.00 105 ASP A O 1
ATOM 848 N N . ASP A 1 106 ? -35.912 28.259 40.379 1.00 52.41 106 ASP A N 1
ATOM 849 C CA . ASP A 1 106 ? -36.325 28.888 41.648 1.00 52.41 106 ASP A CA 1
ATOM 850 C C . ASP A 1 106 ? -35.215 29.723 42.332 1.00 52.41 106 ASP A C 1
ATOM 852 O O . ASP A 1 106 ? -35.502 30.503 43.241 1.00 52.41 106 ASP A O 1
ATOM 856 N N . ASP A 1 107 ? -33.954 29.617 41.889 1.00 53.41 107 ASP A N 1
ATOM 857 C CA . ASP A 1 107 ? -32.801 30.296 42.518 1.00 53.41 107 ASP A CA 1
ATOM 858 C C . ASP A 1 107 ? -32.415 31.635 41.842 1.00 53.41 107 ASP A C 1
ATOM 860 O O . ASP A 1 107 ? -31.485 32.311 42.282 1.00 53.41 107 ASP A O 1
ATOM 864 N N . GLN A 1 108 ? -33.126 32.067 40.787 1.00 49.56 108 GLN A N 1
ATOM 865 C CA . GLN A 1 108 ? -32.909 33.382 40.145 1.00 49.56 108 GLN A CA 1
ATOM 866 C C . GLN A 1 108 ? -34.021 34.415 40.391 1.00 49.56 108 GLN A C 1
ATOM 868 O O . GLN A 1 108 ? -33.871 35.568 39.987 1.00 49.56 108 GLN A O 1
ATOM 873 N N . SER A 1 109 ? -35.113 34.067 41.081 1.00 51.97 109 SER A N 1
ATOM 874 C CA . SER A 1 109 ? -36.257 34.978 41.260 1.00 51.97 109 SER A CA 1
ATOM 875 C C . SER A 1 109 ? -36.349 35.675 42.622 1.00 51.97 109 SER A C 1
ATOM 877 O O . SER A 1 109 ? -37.354 36.332 42.873 1.00 51.97 109 SER A O 1
ATOM 879 N N . ASN A 1 110 ? -35.343 35.575 43.501 1.00 49.97 110 ASN A N 1
ATOM 880 C CA . ASN A 1 110 ? -35.431 36.137 44.859 1.00 49.97 110 ASN A CA 1
ATOM 881 C C . ASN A 1 110 ? -34.231 37.003 45.273 1.00 49.97 110 ASN A C 1
ATOM 883 O O . ASN A 1 110 ? -33.677 36.872 46.364 1.00 49.97 110 ASN A O 1
ATOM 887 N N . GLN A 1 111 ? -33.855 37.941 44.403 1.00 47.41 111 GLN A N 1
ATOM 888 C CA . GLN A 1 111 ? -32.979 39.046 44.777 1.00 47.41 111 GLN A CA 1
ATOM 889 C C . GLN A 1 111 ? -33.602 40.391 44.404 1.00 47.41 111 GLN A C 1
ATOM 891 O O . GLN A 1 111 ? -33.146 41.004 43.451 1.00 47.41 111 GLN A O 1
ATOM 896 N N . PHE A 1 112 ? -34.624 40.817 45.158 1.00 39.53 112 PHE A N 1
ATOM 897 C CA . PHE A 1 112 ? -34.937 42.210 45.528 1.00 39.53 112 PHE A CA 1
ATOM 898 C C . PHE A 1 112 ? -35.847 42.231 46.759 1.00 39.53 112 PHE A C 1
ATOM 900 O O . PHE A 1 112 ? -36.841 41.472 46.767 1.00 39.53 112 PHE A O 1
#

Sequence (112 aa):
MENVKLTPKDIVNKHFKPKMRGYDPNDVDEFLDDVIQDYETYSKENQRLQAENDRLVSKVDELTKQVAVGKSGQTSRPASNTTNMDILKRLSNLERHVFGAQLNDDDQSNQF

Foldseek 3Di:
DPPPPDALVRLVPDDDDDDPDDDDPVVVVVVSVVVSVVRVVVVVVVVVVVVVVVVVVVVVVVVVVVVVVVVVPDDDDDDDCVVVVVVVVVVVVVCCVVVVVVVVVVVPPPDD

Radius of gyration: 32.16 Å; chains: 1; bounding box: 62×58×70 Å